Protein AF-A0A126PXJ7-F1 (afdb_monomer)

Structure (mmCIF, N/CA/C/O backbone):
data_AF-A0A126PXJ7-F1
#
_entry.id   AF-A0A126PXJ7-F1
#
loop_
_atom_site.group_PDB
_atom_site.id
_atom_site.type_symbol
_atom_site.label_atom_id
_atom_site.label_alt_id
_atom_site.label_comp_id
_atom_site.label_asym_id
_atom_site.label_entity_id
_atom_site.label_seq_id
_atom_site.pdbx_PDB_ins_code
_atom_site.Cartn_x
_atom_site.Cartn_y
_atom_site.Cartn_z
_atom_site.occupancy
_atom_site.B_iso_or_equiv
_atom_site.auth_seq_id
_atom_site.auth_comp_id
_atom_site.auth_asym_id
_atom_site.auth_atom_id
_atom_site.pdbx_PDB_model_num
ATOM 1 N N . MET A 1 1 ? -10.365 25.648 18.373 1.00 38.69 1 MET A N 1
ATOM 2 C CA . MET A 1 1 ? -9.979 24.228 18.535 1.00 38.69 1 MET A CA 1
ATOM 3 C C . MET A 1 1 ? -10.572 23.446 17.364 1.00 38.69 1 MET A C 1
ATOM 5 O O . MET A 1 1 ? -11.746 23.100 17.405 1.00 38.69 1 MET A O 1
ATOM 9 N N . LEU A 1 2 ? -9.823 23.312 16.262 1.00 40.66 2 LEU A N 1
ATOM 10 C CA . LEU A 1 2 ? -10.313 22.695 15.021 1.00 40.66 2 LEU A CA 1
ATOM 11 C C . LEU A 1 2 ? -10.586 21.199 15.241 1.00 40.66 2 LEU A C 1
ATOM 13 O O . LEU A 1 2 ? -9.664 20.420 15.461 1.00 40.66 2 LEU A O 1
ATOM 17 N N . ARG A 1 3 ? -11.855 20.796 15.155 1.00 45.75 3 ARG A N 1
ATOM 18 C CA . ARG A 1 3 ? -12.245 19.397 14.963 1.00 45.75 3 ARG A CA 1
ATOM 19 C C . ARG A 1 3 ? -11.949 19.044 13.501 1.00 45.75 3 ARG A C 1
ATOM 21 O O . ARG A 1 3 ? -12.628 19.543 12.611 1.00 45.75 3 ARG A O 1
ATOM 28 N N . LEU A 1 4 ? -10.939 18.218 13.232 1.00 53.47 4 LEU A N 1
ATOM 29 C CA . LEU A 1 4 ? -10.838 17.546 11.933 1.00 53.47 4 LEU A CA 1
ATOM 30 C C . LEU A 1 4 ? -11.898 16.429 11.929 1.00 53.47 4 LEU A C 1
ATOM 32 O O . LEU A 1 4 ? -11.752 15.417 12.607 1.00 53.47 4 LEU A O 1
ATOM 36 N N . PHE A 1 5 ? -13.013 16.666 11.242 1.00 58.66 5 PHE A N 1
ATOM 37 C CA . PHE A 1 5 ? -14.245 15.864 11.277 1.00 58.66 5 PHE A CA 1
ATOM 38 C C . PHE A 1 5 ? -14.261 14.667 10.306 1.00 58.66 5 PHE A C 1
ATOM 40 O O . PHE A 1 5 ? -15.321 14.331 9.785 1.00 58.66 5 PHE A O 1
ATOM 47 N N . LEU A 1 6 ? -13.131 14.016 10.024 1.00 59.75 6 LEU A N 1
ATOM 48 C CA . LEU A 1 6 ? -13.120 12.879 9.095 1.00 59.75 6 LEU A CA 1
ATOM 49 C C . LEU A 1 6 ? -12.956 11.567 9.857 1.00 59.75 6 LEU A C 1
ATOM 51 O O . LEU A 1 6 ? -11.920 11.315 10.475 1.00 59.75 6 LEU A O 1
ATOM 55 N N . LYS A 1 7 ? -13.993 10.724 9.833 1.00 79.75 7 LYS A N 1
ATOM 56 C CA . LYS A 1 7 ? -13.905 9.365 10.377 1.00 79.75 7 LYS A CA 1
ATOM 57 C C . LYS A 1 7 ? -13.007 8.536 9.456 1.00 79.75 7 LYS A C 1
ATOM 59 O O . LYS A 1 7 ? -12.925 8.802 8.260 1.00 79.75 7 LYS A O 1
ATOM 64 N N . ALA A 1 8 ? -12.389 7.472 9.973 1.00 80.44 8 ALA A N 1
ATOM 65 C CA . ALA A 1 8 ? -11.537 6.581 9.169 1.00 80.44 8 ALA A CA 1
ATOM 66 C C . ALA A 1 8 ? -12.242 6.064 7.896 1.00 80.44 8 ALA A C 1
ATOM 68 O O . ALA A 1 8 ? -11.629 5.943 6.841 1.00 80.44 8 ALA A O 1
ATOM 69 N N . LYS A 1 9 ? -13.561 5.844 7.974 1.00 85.38 9 LYS A N 1
ATOM 70 C CA . LYS A 1 9 ? -14.405 5.455 6.838 1.00 85.38 9 LYS A CA 1
ATOM 71 C C . LYS A 1 9 ? -14.493 6.527 5.742 1.00 85.38 9 LYS A C 1
ATOM 73 O O . LYS A 1 9 ? -14.576 6.169 4.571 1.00 85.38 9 LYS A O 1
ATOM 78 N N . ASP A 1 10 ? -14.456 7.804 6.117 1.00 88.44 10 ASP A N 1
ATOM 79 C CA . ASP A 1 10 ? -14.530 8.940 5.191 1.00 88.44 10 ASP A CA 1
ATOM 80 C C . ASP A 1 10 ? -13.184 9.154 4.485 1.00 88.44 10 ASP A C 1
ATOM 82 O O . ASP A 1 10 ? -13.148 9.506 3.311 1.00 88.44 10 ASP A O 1
ATOM 86 N N . ILE A 1 11 ? -12.073 8.880 5.183 1.00 91.06 11 ILE A N 1
ATOM 87 C CA . ILE A 1 11 ? -10.707 8.976 4.640 1.00 91.06 11 ILE A CA 1
ATOM 88 C C . ILE A 1 11 ? -10.364 7.764 3.761 1.00 91.06 11 ILE A C 1
ATOM 90 O O . ILE A 1 11 ? -9.572 7.879 2.832 1.00 91.06 11 ILE A O 1
ATOM 94 N N . TYR A 1 12 ? -10.983 6.608 4.004 1.00 91.31 12 TYR A N 1
ATOM 95 C CA . TYR A 1 12 ? -10.663 5.356 3.319 1.00 91.31 12 TYR A CA 1
ATOM 96 C C . TYR A 1 12 ? 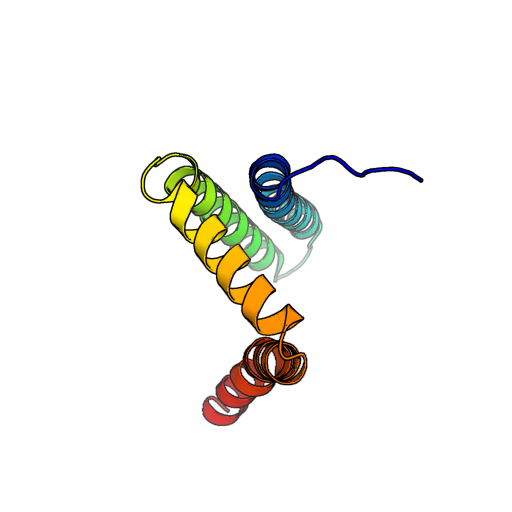-10.580 5.440 1.782 1.00 91.31 12 TYR A C 1
ATOM 98 O O . TYR A 1 12 ? -9.546 5.041 1.242 1.00 91.31 12 TYR A O 1
ATOM 106 N N . PRO A 1 13 ? -11.575 5.985 1.048 1.00 92.44 13 PRO A N 1
ATOM 107 C CA . PRO A 1 13 ? -11.455 6.134 -0.404 1.00 92.44 13 PRO A CA 1
ATOM 108 C C . PRO A 1 13 ? -10.294 7.050 -0.823 1.00 92.44 13 PRO A C 1
ATOM 110 O O . PRO A 1 13 ? -9.659 6.782 -1.841 1.00 92.44 13 PRO A O 1
ATOM 113 N N . PHE A 1 14 ? -9.958 8.077 -0.035 1.00 93.44 14 PHE A N 1
ATOM 114 C CA . PHE A 1 14 ? -8.797 8.932 -0.302 1.00 93.44 14 PHE A CA 1
ATOM 115 C C . PHE A 1 14 ? -7.483 8.168 -0.126 1.00 93.44 14 PHE A C 1
ATOM 117 O O . PHE A 1 14 ? -6.585 8.307 -0.951 1.00 93.44 14 PHE A O 1
ATOM 124 N N 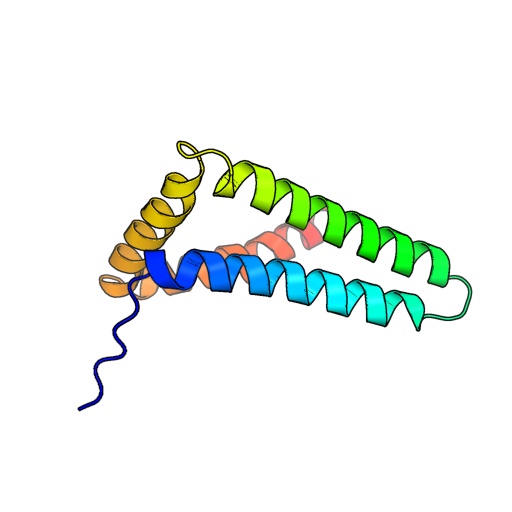. THR A 1 15 ? -7.375 7.319 0.900 1.00 92.94 15 THR A N 1
ATOM 125 C CA . THR A 1 15 ? -6.196 6.462 1.104 1.00 92.94 15 THR A CA 1
ATOM 126 C C . THR A 1 15 ? -6.015 5.464 -0.042 1.00 92.94 15 THR A C 1
ATOM 128 O O . THR A 1 15 ? -4.895 5.269 -0.511 1.00 92.94 15 THR A O 1
ATOM 131 N N . LEU A 1 16 ? -7.102 4.861 -0.533 1.00 94.75 16 LEU A N 1
ATOM 132 C CA . LEU A 1 16 ? -7.053 3.954 -1.686 1.00 94.75 16 LEU A CA 1
ATOM 133 C C . LEU A 1 16 ? -6.671 4.696 -2.975 1.00 94.75 16 LEU A C 1
ATOM 135 O O . LEU A 1 16 ? -5.836 4.214 -3.737 1.00 94.75 16 LEU A O 1
ATOM 139 N N . GLY A 1 17 ? -7.222 5.894 -3.188 1.00 94.56 17 GLY A N 1
ATOM 140 C CA . GLY A 1 17 ? -6.844 6.757 -4.306 1.00 94.56 17 GLY A CA 1
ATOM 141 C C . GLY A 1 17 ? -5.370 7.169 -4.260 1.00 94.56 17 GLY A C 1
ATOM 142 O O . GLY A 1 17 ? -4.692 7.126 -5.283 1.00 94.56 17 GLY A O 1
ATOM 143 N N . ALA A 1 18 ? -4.842 7.490 -3.076 1.00 95.44 18 ALA A N 1
ATOM 144 C CA . ALA A 1 18 ? -3.426 7.802 -2.892 1.00 95.44 18 ALA A CA 1
ATOM 145 C C . ALA A 1 18 ? -2.511 6.611 -3.234 1.00 95.44 18 ALA A C 1
ATOM 147 O O . ALA A 1 18 ? -1.470 6.813 -3.854 1.00 95.44 18 ALA A O 1
ATOM 148 N N . ASN A 1 19 ? -2.910 5.379 -2.896 1.00 94.19 19 ASN A N 1
ATOM 149 C CA . ASN A 1 19 ? -2.173 4.166 -3.272 1.00 94.19 19 ASN A CA 1
ATOM 150 C C . ASN A 1 19 ? -2.130 3.972 -4.805 1.00 94.19 19 ASN A C 1
ATOM 152 O O . ASN A 1 19 ? -1.071 3.718 -5.375 1.00 94.19 19 ASN A O 1
ATOM 156 N N . ILE A 1 20 ? -3.246 4.195 -5.507 1.00 97.12 20 ILE A N 1
ATOM 157 C CA . ILE A 1 20 ? -3.233 4.186 -6.981 1.00 97.12 20 ILE A CA 1
ATOM 158 C C . ILE A 1 20 ? -2.338 5.318 -7.515 1.00 97.12 20 ILE A C 1
ATOM 160 O O . ILE A 1 20 ? -1.568 5.111 -8.452 1.00 97.12 20 ILE A O 1
ATOM 164 N N . GLY A 1 21 ? -2.382 6.497 -6.892 1.00 97.00 21 GLY A N 1
ATOM 165 C CA . GLY A 1 21 ? -1.549 7.644 -7.253 1.00 97.00 21 GLY A CA 1
ATOM 166 C C . GLY A 1 21 ? -0.046 7.348 -7.215 1.00 97.00 21 GLY A C 1
ATOM 167 O O . GLY A 1 21 ? 0.664 7.721 -8.148 1.00 97.00 21 GLY A O 1
ATOM 168 N N . THR A 1 22 ? 0.455 6.626 -6.205 1.00 97.00 22 THR A N 1
ATOM 169 C CA . THR A 1 22 ? 1.881 6.245 -6.155 1.00 97.00 22 THR A CA 1
ATOM 170 C C . THR A 1 22 ? 2.263 5.288 -7.283 1.00 97.00 22 THR A C 1
ATOM 172 O O . THR A 1 22 ? 3.368 5.392 -7.818 1.00 97.00 22 THR A O 1
ATOM 175 N N . CYS A 1 23 ? 1.349 4.412 -7.706 1.00 97.56 23 CYS A N 1
ATOM 176 C CA . CYS A 1 23 ? 1.559 3.539 -8.860 1.00 97.56 23 CYS A CA 1
ATOM 177 C C . CYS A 1 23 ? 1.630 4.328 -10.174 1.00 97.56 23 CYS A C 1
ATOM 179 O O . CYS A 1 23 ? 2.473 4.036 -11.020 1.00 97.56 23 CYS A O 1
ATOM 181 N N . ILE A 1 24 ? 0.788 5.354 -10.336 1.00 97.88 24 ILE A N 1
ATOM 182 C CA . ILE 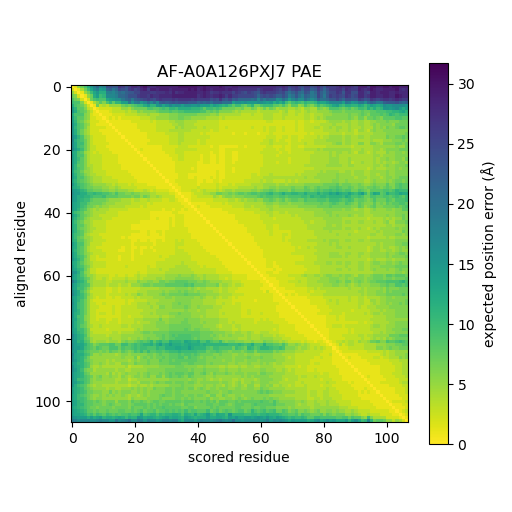A 1 24 ? 0.844 6.253 -11.498 1.00 97.88 24 ILE A CA 1
ATOM 183 C C . ILE A 1 24 ? 2.166 7.023 -11.522 1.00 97.88 24 ILE A C 1
ATOM 185 O O . ILE A 1 24 ? 2.814 7.090 -12.565 1.00 97.88 24 ILE A O 1
ATOM 189 N N . THR A 1 25 ? 2.621 7.541 -10.380 1.00 97.69 25 THR A N 1
ATOM 190 C CA . THR A 1 25 ? 3.938 8.187 -10.287 1.00 97.69 25 THR A CA 1
ATOM 191 C C . THR A 1 25 ? 5.066 7.216 -10.644 1.00 97.69 25 THR A C 1
ATOM 193 O O . THR A 1 25 ? 5.978 7.589 -11.378 1.00 97.69 25 THR A O 1
ATOM 196 N N . ALA A 1 26 ? 4.994 5.960 -10.190 1.00 97.12 26 ALA A N 1
ATOM 197 C CA . ALA A 1 26 ? 5.965 4.928 -10.552 1.00 97.12 26 ALA A CA 1
ATOM 198 C C . ALA A 1 26 ? 5.951 4.617 -12.059 1.00 97.12 26 ALA A C 1
ATOM 200 O O . ALA A 1 26 ? 7.012 4.437 -12.652 1.00 97.12 26 ALA A O 1
ATOM 201 N N . LEU A 1 27 ? 4.774 4.608 -12.692 1.00 98.19 27 LEU A N 1
ATOM 202 C CA . LEU A 1 27 ? 4.641 4.445 -14.140 1.00 98.19 27 LEU A CA 1
ATOM 203 C C . LEU A 1 27 ? 5.286 5.605 -14.903 1.00 98.19 27 LEU A C 1
ATOM 205 O O . LEU A 1 27 ? 6.060 5.366 -15.826 1.00 98.19 27 LEU A O 1
ATOM 209 N N . ILE A 1 28 ? 5.024 6.848 -14.493 1.00 98.06 28 ILE A N 1
ATOM 210 C CA . ILE A 1 28 ? 5.652 8.036 -15.091 1.00 98.06 28 ILE A CA 1
ATOM 211 C C . ILE A 1 28 ? 7.177 7.972 -14.932 1.00 98.06 28 ILE A C 1
ATOM 213 O O . ILE A 1 28 ? 7.903 8.217 -15.892 1.00 98.06 28 ILE A O 1
ATOM 217 N N . ALA A 1 29 ? 7.669 7.593 -13.749 1.00 97.56 29 ALA A N 1
ATOM 218 C CA . ALA A 1 29 ? 9.099 7.433 -13.503 1.00 97.56 29 ALA A CA 1
ATOM 219 C C . ALA A 1 29 ? 9.718 6.348 -14.399 1.00 97.56 29 ALA A C 1
ATOM 221 O O . ALA A 1 29 ? 10.781 6.565 -14.977 1.00 97.56 29 ALA A O 1
ATOM 222 N N . ALA A 1 30 ? 9.037 5.210 -14.565 1.00 97.69 30 ALA A N 1
ATOM 223 C CA . ALA A 1 30 ? 9.498 4.112 -15.408 1.00 97.69 30 ALA A CA 1
ATOM 224 C C . ALA A 1 30 ? 9.593 4.491 -16.894 1.00 97.69 30 ALA A C 1
ATOM 226 O O . ALA A 1 30 ? 10.528 4.062 -17.566 1.00 97.69 30 ALA A O 1
ATOM 227 N N . LEU A 1 31 ? 8.684 5.334 -17.396 1.00 97.19 31 LEU A N 1
ATOM 228 C CA . LEU A 1 31 ? 8.745 5.862 -18.766 1.00 97.19 31 LEU A CA 1
ATOM 229 C C . LEU A 1 31 ? 9.967 6.764 -19.007 1.00 97.19 31 LEU A C 1
ATOM 231 O O . LEU A 1 31 ? 10.400 6.911 -20.147 1.00 97.19 31 LEU A O 1
ATOM 235 N N . GLY A 1 32 ? 10.531 7.353 -17.949 1.00 96.81 32 GLY A N 1
ATOM 236 C CA . GLY A 1 32 ? 11.759 8.147 -18.013 1.00 96.81 32 GLY A CA 1
ATOM 237 C C . GLY A 1 32 ? 13.053 7.325 -17.955 1.00 96.81 32 GLY A C 1
ATOM 238 O O . GLY A 1 32 ? 14.134 7.895 -18.105 1.00 96.81 32 GLY A O 1
ATOM 239 N N . VAL A 1 33 ? 12.983 6.009 -17.725 1.00 96.69 33 VAL A N 1
ATOM 240 C CA . VAL A 1 33 ? 14.171 5.146 -17.630 1.00 96.69 33 VAL A CA 1
ATOM 241 C C . VAL A 1 33 ? 14.690 4.802 -19.027 1.00 96.69 33 VAL A C 1
ATOM 243 O O . VAL A 1 33 ? 13.969 4.258 -19.858 1.00 96.69 33 VAL A O 1
ATOM 246 N N . VAL A 1 34 ? 15.980 5.055 -19.265 1.00 95.00 34 VAL A N 1
ATOM 247 C CA . VAL A 1 34 ? 16.678 4.752 -20.525 1.00 95.00 34 VAL A CA 1
ATOM 248 C C . VAL A 1 34 ? 17.760 3.693 -20.287 1.00 95.00 34 VAL A C 1
ATOM 250 O O . VAL A 1 34 ? 18.321 3.594 -19.197 1.00 95.00 34 VAL A O 1
ATOM 253 N N . GLY A 1 35 ? 18.071 2.902 -21.315 1.00 94.31 35 GLY A N 1
ATOM 254 C CA . GLY A 1 35 ? 19.105 1.866 -21.279 1.00 94.31 35 GLY A CA 1
ATOM 255 C C . GLY A 1 35 ? 18.536 0.458 -21.118 1.00 94.31 35 GLY A C 1
ATOM 256 O O . GLY A 1 35 ? 17.342 0.232 -21.292 1.00 94.31 35 GLY A O 1
ATOM 257 N N . VAL A 1 36 ? 19.406 -0.499 -20.789 1.00 94.38 36 VAL A N 1
ATOM 258 C CA . VAL A 1 36 ? 19.099 -1.946 -20.793 1.00 94.38 36 VAL A CA 1
ATOM 259 C C . VAL A 1 36 ? 17.944 -2.321 -19.847 1.00 94.38 36 VAL A C 1
ATOM 261 O O . VAL A 1 36 ? 17.233 -3.290 -20.092 1.00 94.38 36 VAL A O 1
ATOM 264 N N . ASN A 1 37 ? 17.706 -1.525 -18.801 1.00 94.56 37 ASN A N 1
ATOM 265 C CA . ASN A 1 37 ? 16.697 -1.805 -17.777 1.00 94.56 37 ASN A CA 1
ATOM 266 C C . ASN A 1 37 ? 15.331 -1.137 -18.021 1.00 94.56 37 ASN A C 1
ATOM 268 O O . ASN A 1 37 ? 14.430 -1.308 -17.199 1.00 94.56 37 ASN A O 1
ATOM 272 N N . SER A 1 38 ? 15.145 -0.387 -19.113 1.00 95.38 38 SER A N 1
ATOM 273 C CA . SER A 1 38 ? 13.898 0.358 -19.371 1.00 95.38 38 SER A CA 1
ATOM 274 C C . SER A 1 38 ? 12.668 -0.554 -19.460 1.00 95.38 38 SER A C 1
ATOM 276 O O . SER A 1 38 ? 11.638 -0.272 -18.849 1.00 95.38 38 SER A O 1
ATOM 278 N N . GLY A 1 39 ? 12.797 -1.698 -20.140 1.00 96.19 39 GLY A N 1
ATOM 279 C CA . GLY A 1 39 ? 11.729 -2.695 -20.246 1.00 96.19 39 GLY A CA 1
ATOM 280 C C . GLY A 1 39 ? 11.318 -3.262 -18.885 1.00 96.19 39 GLY A C 1
ATOM 281 O O . GLY A 1 39 ? 10.129 -3.323 -18.578 1.00 96.19 39 GLY A O 1
ATOM 282 N N . PHE A 1 40 ? 12.293 -3.596 -18.034 1.00 97.12 40 PHE A N 1
ATOM 283 C CA . PHE A 1 40 ? 12.033 -4.092 -16.680 1.00 97.12 40 PHE A CA 1
ATOM 284 C C . PHE A 1 40 ? 11.379 -3.033 -15.792 1.00 97.12 40 PHE A C 1
ATOM 286 O O . PHE A 1 40 ? 10.432 -3.345 -15.071 1.00 97.12 40 PHE A O 1
ATOM 293 N N . ALA A 1 41 ? 11.835 -1.780 -15.866 1.00 97.06 41 ALA A N 1
ATOM 294 C CA . ALA A 1 41 ? 11.240 -0.682 -15.109 1.00 97.06 41 ALA A CA 1
ATOM 295 C C . ALA A 1 41 ? 9.755 -0.500 -15.463 1.00 97.06 41 ALA A C 1
ATOM 297 O O . ALA A 1 41 ? 8.907 -0.437 -14.569 1.00 97.06 41 ALA A O 1
ATOM 298 N N . LEU A 1 42 ? 9.429 -0.484 -16.761 1.00 97.88 42 LEU A N 1
ATOM 299 C CA . LEU A 1 42 ? 8.050 -0.356 -17.231 1.00 97.88 42 LEU A CA 1
ATOM 300 C C . LEU A 1 42 ? 7.200 -1.567 -16.831 1.00 97.88 42 LEU A C 1
ATOM 302 O O . LEU A 1 42 ? 6.076 -1.399 -16.360 1.00 97.88 42 LEU A O 1
ATOM 306 N N . GLN A 1 43 ? 7.741 -2.780 -16.960 1.00 98.12 43 GLN A N 1
ATOM 307 C CA . GLN A 1 43 ? 7.051 -4.003 -16.558 1.00 98.12 43 GLN A CA 1
ATOM 308 C C . GLN A 1 43 ? 6.704 -3.991 -15.064 1.00 98.12 43 GLN A C 1
ATOM 310 O O . GLN A 1 43 ? 5.558 -4.264 -14.705 1.00 98.12 43 GLN A O 1
ATOM 315 N N . ILE A 1 44 ? 7.657 -3.638 -14.196 1.00 97.50 44 ILE A N 1
ATOM 316 C CA . ILE A 1 44 ? 7.428 -3.557 -12.747 1.00 97.50 44 ILE A CA 1
ATOM 317 C C . ILE A 1 44 ? 6.361 -2.504 -12.437 1.00 97.50 44 ILE A C 1
ATOM 319 O O . ILE A 1 44 ? 5.444 -2.777 -11.663 1.00 97.50 44 ILE A O 1
ATOM 323 N N . ALA A 1 45 ? 6.431 -1.328 -13.065 1.00 98.06 45 ALA A N 1
ATOM 324 C CA . ALA A 1 45 ? 5.450 -0.272 -12.841 1.00 98.06 45 ALA A CA 1
ATOM 325 C C . ALA A 1 45 ? 4.035 -0.661 -13.306 1.00 98.06 45 ALA A C 1
ATOM 327 O O . ALA A 1 45 ? 3.060 -0.368 -12.614 1.00 98.06 45 ALA A O 1
ATOM 328 N N . LEU A 1 46 ? 3.912 -1.368 -14.434 1.00 98.25 46 LEU A N 1
ATOM 329 C CA . LEU A 1 46 ? 2.628 -1.869 -14.930 1.00 98.25 46 LEU A CA 1
ATOM 330 C C . LEU A 1 46 ? 2.044 -2.951 -14.022 1.00 98.25 46 LEU A C 1
ATOM 332 O O . LEU A 1 46 ? 0.868 -2.870 -13.670 1.00 98.25 46 LEU A O 1
ATOM 336 N N . VAL A 1 47 ? 2.852 -3.929 -13.599 1.00 98.19 47 VAL A N 1
ATOM 337 C CA . VAL A 1 47 ? 2.413 -4.953 -12.636 1.00 98.19 47 VAL A CA 1
ATOM 338 C C . VAL A 1 47 ? 1.960 -4.289 -11.336 1.00 98.19 47 VAL A C 1
ATOM 340 O O . VAL A 1 47 ? 0.898 -4.626 -10.817 1.00 98.19 47 VAL A O 1
ATOM 343 N N . HIS A 1 48 ? 2.712 -3.299 -10.851 1.00 97.81 48 HIS A N 1
ATOM 344 C CA . HIS A 1 48 ? 2.382 -2.560 -9.638 1.00 97.81 48 HIS A CA 1
ATOM 345 C C . HIS A 1 48 ? 1.049 -1.803 -9.762 1.00 97.81 48 HIS A C 1
ATOM 347 O O . HIS A 1 48 ? 0.201 -1.895 -8.869 1.00 97.81 48 HIS A O 1
ATOM 353 N N . LEU A 1 49 ? 0.828 -1.111 -10.883 1.00 98.12 49 LEU A N 1
ATOM 354 C CA . LEU A 1 49 ? -0.415 -0.390 -11.146 1.00 98.12 49 LEU A CA 1
ATOM 355 C C . LEU A 1 49 ? -1.612 -1.334 -11.270 1.00 98.12 49 LEU A C 1
ATOM 357 O O . LEU A 1 49 ? -2.626 -1.125 -10.607 1.00 98.12 49 LEU A O 1
ATOM 361 N N . ILE A 1 50 ? -1.495 -2.377 -12.093 1.00 98.06 50 ILE A N 1
ATOM 362 C CA . ILE A 1 50 ? -2.585 -3.327 -12.336 1.00 98.06 50 ILE A CA 1
ATOM 363 C C . ILE A 1 50 ? -2.953 -4.044 -11.038 1.00 98.06 50 ILE A C 1
ATOM 365 O O . ILE A 1 50 ? -4.134 -4.131 -10.709 1.00 98.06 50 ILE A O 1
ATOM 369 N N . TYR A 1 51 ? -1.963 -4.499 -10.266 1.00 97.12 51 TYR A N 1
ATOM 370 C CA . TYR A 1 51 ? -2.207 -5.167 -8.992 1.00 97.12 51 TYR A CA 1
ATOM 371 C C . TYR A 1 51 ? -2.956 -4.266 -8.002 1.00 97.12 51 TYR A C 1
ATOM 373 O O . TYR A 1 51 ? -3.957 -4.696 -7.428 1.00 97.12 51 TYR A O 1
ATOM 381 N N . ASN A 1 52 ? -2.534 -3.007 -7.828 1.00 96.50 52 ASN A N 1
ATOM 382 C CA . ASN A 1 52 ? -3.208 -2.104 -6.891 1.00 96.50 52 ASN A CA 1
ATOM 383 C C . ASN A 1 52 ? -4.595 -1.680 -7.376 1.00 96.50 52 ASN A C 1
ATOM 385 O O . ASN A 1 52 ? -5.522 -1.647 -6.571 1.00 96.50 52 ASN A O 1
ATOM 389 N N . VAL A 1 53 ? -4.781 -1.417 -8.673 1.00 97.56 53 VAL A N 1
ATOM 390 C CA . VAL A 1 53 ? -6.110 -1.106 -9.221 1.00 97.56 53 VAL A CA 1
ATOM 391 C C . VAL A 1 53 ? -7.053 -2.292 -9.030 1.00 97.56 53 VAL A C 1
ATOM 393 O O . VAL A 1 53 ? -8.136 -2.112 -8.479 1.00 97.56 53 VAL A O 1
ATOM 396 N N . LEU A 1 54 ? -6.636 -3.508 -9.396 1.00 97.38 54 LEU A N 1
ATOM 397 C CA . LEU A 1 54 ? -7.449 -4.711 -9.202 1.00 97.38 54 LEU A CA 1
ATOM 398 C C . LEU A 1 54 ? -7.749 -4.965 -7.722 1.00 97.38 54 LEU A C 1
ATOM 4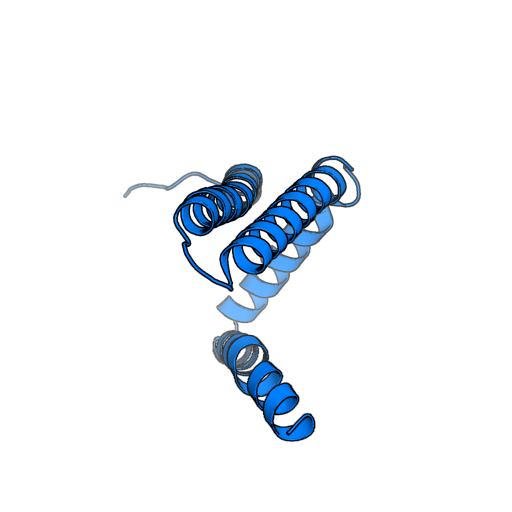00 O O . LEU A 1 54 ? -8.893 -5.252 -7.374 1.00 97.38 54 LEU A O 1
ATOM 404 N N . GLY A 1 55 ? -6.753 -4.820 -6.847 1.00 95.75 55 GLY A N 1
ATOM 405 C CA . GLY A 1 55 ? -6.918 -4.979 -5.404 1.00 95.75 55 GLY A CA 1
ATOM 406 C C . GLY A 1 55 ? -7.921 -3.983 -4.823 1.00 95.75 55 GLY A C 1
ATOM 407 O O . GLY A 1 55 ? -8.826 -4.379 -4.088 1.00 95.75 55 GLY A O 1
ATOM 408 N N . VAL A 1 56 ? -7.821 -2.704 -5.198 1.00 96.06 56 VAL A N 1
ATOM 409 C CA . VAL A 1 56 ? -8.781 -1.668 -4.793 1.00 96.06 56 VAL A CA 1
ATOM 410 C C . VAL A 1 56 ? -10.168 -1.980 -5.348 1.00 96.06 56 VAL A C 1
ATOM 412 O O . VAL A 1 56 ? -11.130 -1.984 -4.584 1.00 96.06 56 VAL A O 1
ATOM 415 N N . THR A 1 57 ? -10.295 -2.287 -6.638 1.00 95.69 57 THR A N 1
ATOM 416 C CA . THR A 1 57 ? -11.587 -2.608 -7.259 1.00 95.69 57 THR A CA 1
ATOM 417 C C . THR A 1 57 ? -12.243 -3.817 -6.598 1.00 95.69 57 THR A C 1
ATOM 419 O O . THR A 1 57 ? -13.438 -3.773 -6.317 1.00 95.69 57 THR A O 1
ATOM 422 N N . LEU A 1 58 ? -11.483 -4.866 -6.283 1.00 96.12 58 LEU A N 1
ATOM 423 C CA . LEU A 1 58 ? -12.001 -6.061 -5.624 1.00 96.12 58 LEU A CA 1
ATOM 424 C C . LEU A 1 58 ? -12.394 -5.780 -4.167 1.00 96.12 58 LEU A C 1
ATOM 426 O O . LEU A 1 58 ? -13.535 -6.016 -3.775 1.00 96.12 58 LEU A O 1
ATOM 430 N N . ILE A 1 59 ? -11.472 -5.252 -3.359 1.00 94.94 59 ILE A N 1
ATOM 431 C CA . ILE A 1 59 ? -11.681 -5.075 -1.915 1.00 94.94 59 ILE A CA 1
ATOM 432 C C . ILE A 1 59 ? -12.684 -3.957 -1.641 1.00 94.94 59 ILE A C 1
ATOM 434 O O . ILE A 1 59 ? -13.592 -4.120 -0.828 1.00 94.94 59 ILE A O 1
ATOM 438 N N . TYR A 1 60 ? -12.539 -2.812 -2.306 1.00 94.06 60 TYR A N 1
ATOM 439 C CA . TYR A 1 60 ? -13.438 -1.682 -2.109 1.00 94.06 60 TYR A CA 1
ATOM 440 C C . TYR A 1 60 ? -14.751 -1.863 -2.869 1.00 94.06 60 TYR A C 1
ATOM 442 O O . TYR A 1 60 ? -15.792 -1.438 -2.370 1.00 94.06 60 TYR A O 1
ATOM 450 N N . GLY A 1 61 ? -14.745 -2.485 -4.050 1.00 92.81 61 GLY A N 1
ATOM 451 C CA . GLY A 1 61 ? -15.960 -2.709 -4.836 1.00 92.81 61 GLY A CA 1
ATOM 452 C C . GLY A 1 61 ? -16.911 -3.716 -4.193 1.00 92.81 61 GLY A C 1
ATOM 453 O O . GLY A 1 61 ? -18.119 -3.486 -4.197 1.00 92.81 61 GLY A O 1
ATOM 454 N N . VAL A 1 62 ? -16.389 -4.782 -3.577 1.00 95.69 62 VAL A N 1
ATOM 455 C CA . VAL A 1 62 ? -17.208 -5.804 -2.911 1.00 95.69 62 VAL A CA 1
ATOM 456 C C . VAL A 1 62 ? -17.588 -5.344 -1.492 1.00 95.69 62 VAL A C 1
ATOM 458 O O . VAL A 1 62 ? -16.709 -5.226 -0.633 1.00 95.69 62 VAL A O 1
ATOM 461 N N . PRO A 1 63 ? -18.885 -5.135 -1.174 1.00 89.31 63 PRO A N 1
ATOM 462 C CA . PRO A 1 63 ? -19.308 -4.591 0.123 1.00 89.31 63 PRO A CA 1
ATOM 463 C C . PRO A 1 63 ? -18.861 -5.416 1.337 1.00 89.31 63 PRO A C 1
ATOM 465 O O . PRO A 1 63 ? -18.577 -4.851 2.394 1.00 89.31 63 PRO A O 1
ATOM 468 N N . LEU A 1 64 ? -18.775 -6.742 1.180 1.00 91.75 64 LEU A N 1
ATOM 469 C CA . LEU A 1 64 ? -18.304 -7.649 2.226 1.00 91.75 64 LEU A CA 1
ATOM 470 C C . LEU A 1 64 ? -16.820 -7.421 2.550 1.00 91.75 64 LEU A C 1
ATOM 472 O O . LEU A 1 64 ? -16.450 -7.356 3.719 1.00 91.75 64 LEU A O 1
ATOM 476 N N . LEU A 1 65 ? -15.983 -7.254 1.522 1.00 94.06 65 LEU A N 1
ATOM 477 C CA . LEU A 1 65 ? -14.539 -7.072 1.684 1.00 94.06 65 LEU A CA 1
ATOM 478 C C . LEU A 1 65 ? -14.192 -5.664 2.173 1.00 94.06 65 LEU A C 1
ATOM 480 O O . LEU A 1 65 ? -13.265 -5.508 2.964 1.00 94.06 65 LEU A O 1
ATOM 484 N N . ARG A 1 66 ? -14.976 -4.650 1.789 1.00 93.62 66 ARG A N 1
ATOM 485 C CA . ARG A 1 66 ? -14.726 -3.238 2.122 1.00 93.62 66 ARG A CA 1
ATOM 486 C C . ARG A 1 66 ? -14.587 -2.974 3.624 1.00 93.62 66 ARG A C 1
ATOM 488 O O . ARG A 1 66 ? -13.810 -2.112 4.028 1.00 93.62 66 ARG A O 1
ATOM 495 N N . ASN A 1 67 ? -15.354 -3.674 4.459 1.00 91.50 67 ASN A N 1
ATOM 496 C CA . ASN A 1 67 ? -15.353 -3.437 5.906 1.00 91.50 67 ASN A CA 1
ATOM 497 C C . ASN A 1 67 ? -14.192 -4.132 6.630 1.00 91.50 67 ASN A C 1
ATOM 499 O O . ASN A 1 67 ? -13.853 -3.725 7.742 1.00 91.50 67 ASN A O 1
ATOM 503 N N . ILE A 1 68 ? -13.569 -5.143 6.014 1.00 94.38 68 ILE A N 1
ATOM 504 C CA . ILE A 1 68 ? -12.509 -5.936 6.648 1.00 94.38 68 ILE A CA 1
ATOM 505 C C . ILE A 1 68 ? -11.289 -5.053 6.981 1.00 94.38 68 ILE A C 1
ATOM 507 O O . ILE A 1 68 ? -10.928 -4.993 8.159 1.00 94.38 68 ILE A O 1
ATOM 511 N N . PRO A 1 69 ? -10.692 -4.290 6.037 1.00 92.81 69 PRO A N 1
ATOM 512 C CA . PRO A 1 69 ? -9.533 -3.449 6.342 1.00 92.81 69 PRO A CA 1
ATOM 513 C C . PRO A 1 69 ? -9.835 -2.360 7.373 1.00 92.81 69 PRO A C 1
ATOM 515 O O . PRO A 1 69 ? -9.010 -2.083 8.239 1.00 92.81 69 PRO A O 1
ATOM 518 N N . LEU A 1 70 ? -11.033 -1.769 7.313 1.00 91.44 70 LEU A N 1
ATOM 519 C CA . LEU A 1 70 ? -11.461 -0.740 8.259 1.00 91.44 70 LEU A CA 1
ATOM 520 C C . LEU A 1 70 ? -11.523 -1.283 9.688 1.00 91.44 70 LEU A C 1
ATOM 522 O O . LEU A 1 70 ? -10.928 -0.689 10.586 1.00 91.44 70 LEU A O 1
ATOM 526 N N . ASN A 1 71 ? -12.179 -2.427 9.899 1.00 92.38 71 ASN A N 1
ATOM 527 C CA . ASN A 1 71 ? -12.276 -3.028 11.229 1.00 92.38 71 ASN A CA 1
ATOM 528 C C . ASN A 1 71 ? -10.909 -3.451 11.769 1.00 92.38 71 ASN A C 1
ATOM 530 O O . ASN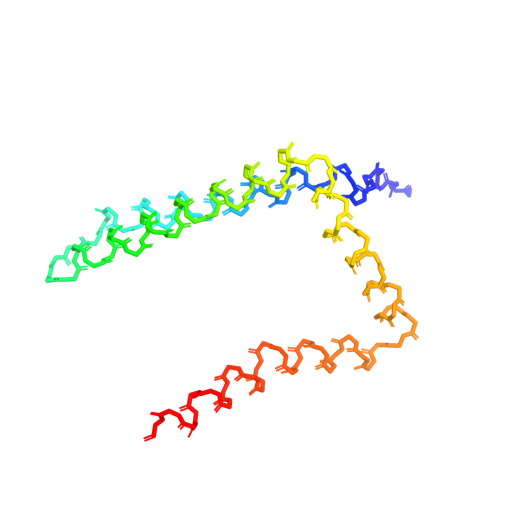 A 1 71 ? -10.602 -3.161 12.925 1.00 92.38 71 ASN A O 1
ATOM 534 N N . LEU A 1 72 ? -10.074 -4.078 10.935 1.00 93.50 72 LEU A N 1
ATOM 535 C CA . LEU A 1 72 ? -8.723 -4.477 11.334 1.00 93.50 72 LEU A CA 1
ATOM 536 C C . LEU A 1 72 ? -7.863 -3.261 11.699 1.00 93.50 72 LEU A C 1
ATOM 538 O O . LEU A 1 72 ? -7.199 -3.270 12.733 1.00 93.50 72 LEU A O 1
ATOM 542 N N . SER A 1 73 ? -7.923 -2.184 10.905 1.00 91.94 73 SER A N 1
ATOM 543 C CA . SER A 1 73 ? -7.200 -0.943 11.210 1.00 91.94 73 SER A CA 1
ATOM 544 C C . SER A 1 73 ? -7.662 -0.308 12.522 1.00 91.94 73 SER A C 1
ATOM 546 O O . SER A 1 73 ? -6.835 0.168 13.298 1.00 91.94 73 SER A O 1
ATOM 548 N N . TYR A 1 74 ? -8.967 -0.352 12.809 1.00 91.75 74 TYR A N 1
ATOM 549 C CA . TYR A 1 74 ? -9.522 0.179 14.047 1.00 91.75 74 TYR A CA 1
ATOM 550 C C . TYR A 1 74 ? -9.050 -0.639 15.252 1.00 91.75 74 TYR A C 1
ATOM 552 O O . TYR A 1 74 ? -8.496 -0.067 16.190 1.00 91.75 74 TYR A O 1
ATOM 560 N N . GLN A 1 75 ? -9.178 -1.967 15.198 1.00 92.00 75 GLN A N 1
ATOM 561 C CA . GLN A 1 75 ? -8.714 -2.863 16.263 1.00 92.00 75 GLN A CA 1
ATOM 562 C C . GLN A 1 75 ? -7.218 -2.688 16.539 1.00 92.00 75 GLN A C 1
ATOM 564 O O . GLN A 1 75 ? -6.818 -2.527 17.693 1.00 92.00 75 GLN A O 1
ATOM 569 N N . LEU A 1 76 ? -6.398 -2.636 15.485 1.00 90.69 76 LEU A N 1
ATOM 570 C CA . LEU A 1 76 ? -4.963 -2.403 15.618 1.00 90.69 76 LEU A CA 1
ATOM 571 C C . LEU A 1 76 ? -4.670 -1.034 16.250 1.00 90.69 76 LEU A C 1
ATOM 573 O O . LEU A 1 76 ? -3.807 -0.938 17.120 1.00 90.69 76 LEU A O 1
ATOM 577 N N . SER A 1 77 ? -5.405 0.012 15.855 1.00 90.81 77 SER A N 1
ATOM 578 C CA . SER A 1 77 ? -5.229 1.359 16.410 1.00 90.81 77 SER A CA 1
ATOM 579 C C . SER A 1 77 ? -5.572 1.438 17.898 1.00 90.81 77 SER A C 1
ATOM 581 O O . SER A 1 77 ? -4.857 2.107 18.640 1.00 90.81 77 SER A O 1
ATOM 583 N N . VAL A 1 78 ? -6.604 0.717 18.352 1.00 92.12 78 VAL A N 1
ATOM 584 C CA . VAL A 1 78 ? -6.987 0.649 19.770 1.00 92.12 78 VAL A CA 1
ATOM 585 C C . VAL A 1 78 ? -5.882 -0.031 20.577 1.00 92.12 78 VAL A C 1
ATOM 587 O O . VAL A 1 78 ? -5.392 0.544 21.547 1.00 92.12 78 VAL A O 1
ATOM 590 N N . ILE A 1 79 ? -5.407 -1.197 20.125 1.00 92.12 79 ILE A N 1
ATOM 591 C CA . ILE A 1 79 ? -4.325 -1.935 20.799 1.00 92.12 79 ILE A CA 1
ATOM 592 C C . ILE A 1 79 ? -3.045 -1.089 20.859 1.00 92.12 79 ILE A C 1
ATOM 594 O O . ILE A 1 79 ? -2.391 -1.008 21.902 1.00 92.12 79 ILE A O 1
ATOM 598 N N . ALA A 1 80 ? -2.689 -0.430 19.754 1.00 91.88 80 ALA A N 1
ATOM 599 C CA . ALA A 1 80 ? -1.506 0.421 19.685 1.00 91.88 80 ALA A CA 1
ATOM 600 C C . ALA A 1 80 ? -1.626 1.677 20.570 1.00 91.88 80 ALA A C 1
ATOM 602 O O . ALA A 1 80 ? -0.621 2.117 21.136 1.00 91.88 80 ALA A O 1
ATOM 603 N N . ALA A 1 81 ? -2.833 2.238 20.710 1.00 91.25 81 ALA A N 1
ATOM 604 C CA . ALA A 1 81 ? -3.102 3.393 21.565 1.00 91.25 81 ALA A CA 1
ATOM 605 C C . ALA A 1 81 ? -3.033 3.040 23.057 1.00 91.25 81 ALA A C 1
ATOM 607 O O . ALA A 1 81 ? -2.456 3.801 23.836 1.00 91.25 81 ALA A O 1
ATOM 608 N N . GLU A 1 82 ? -3.567 1.883 23.453 1.00 92.00 82 GLU A N 1
ATOM 609 C CA . GLU A 1 82 ? -3.514 1.410 24.841 1.00 92.00 82 GLU A CA 1
ATOM 610 C C . GLU A 1 82 ? -2.105 0.978 25.247 1.00 92.00 82 GLU A C 1
ATOM 612 O O . GLU A 1 82 ? -1.655 1.247 26.364 1.00 92.00 82 GLU A O 1
ATOM 617 N N . ARG A 1 83 ? -1.380 0.309 24.342 1.00 93.00 83 ARG A N 1
ATOM 618 C CA . ARG A 1 83 ? -0.050 -0.230 24.627 1.00 93.00 83 ARG A CA 1
ATOM 619 C C . ARG A 1 83 ? 0.932 0.080 23.503 1.00 93.00 83 ARG A C 1
ATOM 621 O O . ARG A 1 83 ? 1.165 -0.731 22.606 1.00 93.00 83 ARG A O 1
ATOM 628 N N . LYS A 1 84 ? 1.616 1.220 23.640 1.00 90.62 84 LYS A N 1
ATOM 629 C CA . LYS A 1 84 ? 2.626 1.718 22.683 1.00 90.62 84 LYS A CA 1
ATOM 630 C C . LYS A 1 84 ? 3.672 0.672 22.282 1.00 90.62 84 LYS A C 1
ATOM 632 O O . LYS A 1 84 ? 4.099 0.652 21.132 1.00 90.62 84 LYS A O 1
ATOM 637 N N . MET A 1 85 ? 4.056 -0.215 23.207 1.00 93.31 85 MET A N 1
ATOM 638 C CA . MET A 1 85 ? 5.021 -1.286 22.938 1.00 93.31 85 MET A CA 1
ATOM 639 C C . MET A 1 85 ? 4.545 -2.251 21.844 1.00 93.31 85 MET A C 1
ATOM 641 O O . MET A 1 85 ? 5.351 -2.653 21.017 1.00 93.31 85 MET A O 1
ATOM 645 N N . TYR A 1 86 ? 3.252 -2.591 21.782 1.00 91.62 86 TYR A N 1
ATOM 646 C CA . TYR A 1 86 ? 2.738 -3.475 20.729 1.00 91.62 86 TYR A CA 1
ATOM 647 C C . TYR A 1 86 ? 2.757 -2.791 19.364 1.00 91.62 86 TYR A C 1
ATOM 649 O O . TYR A 1 86 ? 3.116 -3.423 18.377 1.00 91.62 86 TYR A O 1
ATOM 657 N N . GLY A 1 87 ? 2.447 -1.491 19.307 1.00 91.44 87 GLY A N 1
ATOM 658 C CA . GLY A 1 87 ? 2.601 -0.705 18.081 1.00 91.44 87 GLY A CA 1
ATOM 659 C C . GLY A 1 87 ? 4.059 -0.655 17.612 1.00 91.44 87 GLY A C 1
ATOM 660 O O . GLY A 1 87 ? 4.341 -0.902 16.441 1.00 91.44 87 GLY A O 1
ATOM 661 N N . ALA A 1 88 ? 4.997 -0.410 18.534 1.00 93.25 88 ALA A N 1
ATOM 662 C CA . ALA A 1 88 ? 6.428 -0.396 18.234 1.00 93.25 88 ALA A CA 1
ATOM 663 C C . ALA A 1 88 ? 6.941 -1.773 17.784 1.00 93.25 88 ALA A C 1
ATOM 665 O O . ALA A 1 88 ? 7.653 -1.862 16.787 1.00 93.25 88 ALA A O 1
ATOM 666 N N . ALA A 1 89 ? 6.539 -2.846 18.468 1.00 94.00 89 ALA A N 1
ATOM 667 C CA . ALA A 1 89 ? 6.891 -4.215 18.106 1.00 94.00 89 ALA A CA 1
ATOM 668 C C . ALA A 1 89 ? 6.301 -4.618 16.748 1.00 94.00 89 ALA A C 1
ATOM 670 O O . ALA A 1 89 ? 6.984 -5.268 15.965 1.00 94.00 89 ALA A O 1
ATOM 671 N N . TYR A 1 90 ? 5.071 -4.197 16.435 1.00 92.94 90 TYR A N 1
ATOM 672 C CA . TYR A 1 90 ? 4.454 -4.446 15.133 1.00 92.94 90 TYR A CA 1
ATOM 673 C C . TYR A 1 90 ? 5.227 -3.757 14.004 1.00 92.94 90 TYR A C 1
ATOM 675 O O . TYR A 1 90 ? 5.575 -4.403 13.020 1.00 92.94 90 TYR A O 1
ATOM 683 N N . ILE A 1 91 ? 5.557 -2.470 14.161 1.00 93.75 91 ILE A N 1
ATOM 684 C CA . ILE A 1 91 ? 6.334 -1.724 13.160 1.00 93.75 91 ILE A CA 1
ATOM 685 C C . ILE A 1 91 ? 7.746 -2.310 13.031 1.00 93.75 91 ILE A C 1
ATOM 687 O O . ILE A 1 91 ? 8.170 -2.640 11.927 1.00 93.75 91 ILE A O 1
ATOM 691 N N . GLY A 1 92 ? 8.457 -2.484 14.149 1.00 96.25 92 GLY A N 1
ATOM 692 C CA . GLY A 1 92 ? 9.808 -3.050 14.174 1.00 96.25 92 GLY A CA 1
ATOM 693 C C . GLY A 1 92 ? 9.862 -4.455 13.570 1.00 96.25 92 GLY A C 1
ATOM 694 O O . GLY A 1 92 ? 10.709 -4.750 12.730 1.00 96.25 92 GLY A O 1
ATOM 695 N N . GLY A 1 93 ? 8.906 -5.301 13.945 1.00 95.81 93 GLY A N 1
ATOM 696 C CA . GLY A 1 93 ? 8.761 -6.662 13.447 1.00 95.81 93 GLY A CA 1
ATOM 697 C C . GLY A 1 93 ? 8.481 -6.717 11.949 1.00 95.81 93 GLY A C 1
ATOM 698 O O . GLY A 1 93 ? 9.213 -7.367 11.209 1.00 95.81 93 GLY A O 1
ATOM 699 N N . LEU A 1 94 ? 7.435 -6.025 11.495 1.00 94.88 94 LEU A N 1
ATOM 700 C CA . LEU A 1 94 ? 6.927 -6.151 10.129 1.00 94.88 94 LEU A CA 1
ATOM 701 C C . LEU A 1 94 ? 7.778 -5.396 9.096 1.00 94.88 94 LEU A C 1
ATOM 703 O O . LEU A 1 94 ? 7.955 -5.892 7.989 1.00 94.88 94 LEU A O 1
ATOM 707 N N . PHE A 1 95 ? 8.299 -4.210 9.431 1.00 93.44 95 PHE A N 1
ATOM 708 C CA . PHE A 1 95 ? 9.036 -3.371 8.474 1.00 93.44 95 PHE A CA 1
ATOM 709 C C . PHE A 1 95 ? 10.547 -3.603 8.482 1.00 93.44 95 PHE A C 1
ATOM 711 O O . PHE A 1 95 ? 11.202 -3.277 7.496 1.00 93.44 95 PHE A O 1
ATOM 718 N N . PHE A 1 96 ? 11.108 -4.155 9.562 1.00 94.88 96 PHE A N 1
ATOM 719 C CA . PHE A 1 96 ? 12.555 -4.347 9.681 1.00 94.88 96 PHE A CA 1
ATOM 720 C C . PHE A 1 96 ? 12.914 -5.814 9.882 1.00 94.88 96 PHE A C 1
ATOM 722 O O . PHE A 1 96 ? 13.573 -6.394 9.024 1.00 94.88 96 PHE A O 1
ATOM 729 N N . ILE A 1 97 ? 12.459 -6.437 10.974 1.00 96.69 97 ILE A N 1
ATOM 730 C CA . ILE A 1 97 ? 12.892 -7.797 11.339 1.00 96.69 97 ILE A CA 1
ATOM 731 C C . ILE A 1 97 ? 12.475 -8.817 10.276 1.00 96.69 97 ILE A C 1
ATOM 733 O O . ILE A 1 97 ? 13.299 -9.627 9.863 1.00 96.69 97 ILE A O 1
ATOM 737 N N . MET A 1 98 ? 11.227 -8.775 9.807 1.00 95.81 98 MET A N 1
ATOM 738 C CA . MET A 1 98 ? 10.721 -9.719 8.809 1.00 95.81 98 MET A CA 1
ATOM 739 C C . MET A 1 98 ? 11.431 -9.565 7.449 1.00 95.81 98 MET A C 1
ATOM 741 O O . MET A 1 98 ? 11.964 -10.568 6.974 1.00 95.81 98 MET A O 1
ATOM 745 N N . PRO A 1 99 ? 11.526 -8.367 6.831 1.00 94.44 99 PRO A N 1
ATOM 746 C CA . PRO A 1 99 ? 12.263 -8.200 5.579 1.00 94.44 99 PRO A CA 1
ATOM 747 C C . PRO A 1 99 ? 13.738 -8.587 5.697 1.00 94.44 99 PRO A C 1
ATOM 749 O O . PRO A 1 99 ? 14.245 -9.315 4.847 1.00 94.44 99 PRO A O 1
ATOM 752 N N . LEU A 1 100 ? 14.416 -8.161 6.769 1.00 95.50 100 LEU A N 1
ATOM 753 C CA . LEU A 1 100 ? 15.817 -8.518 7.000 1.00 95.50 100 LEU A CA 1
ATOM 754 C C . LEU A 1 100 ? 15.982 -10.027 7.187 1.00 95.50 100 LEU A C 1
ATOM 756 O O . LEU A 1 100 ? 16.882 -10.614 6.597 1.00 95.50 100 LEU A O 1
ATOM 760 N N . GLY A 1 101 ? 15.095 -10.669 7.947 1.00 95.38 101 GLY A N 1
ATOM 761 C CA . GLY A 1 101 ? 15.113 -12.117 8.142 1.00 95.38 101 GLY A CA 1
ATOM 762 C C . GLY A 1 101 ? 14.965 -12.890 6.830 1.00 95.38 101 GLY A C 1
ATOM 763 O O . GLY A 1 101 ? 15.707 -13.843 6.597 1.00 95.38 101 GLY A O 1
ATOM 764 N N . ILE A 1 102 ? 14.070 -12.455 5.937 1.00 95.62 102 ILE A N 1
ATOM 765 C CA . ILE A 1 102 ? 13.910 -13.069 4.607 1.00 95.62 102 ILE A CA 1
ATOM 766 C C . ILE A 1 102 ? 15.191 -12.904 3.781 1.00 95.62 102 ILE A C 1
ATOM 768 O O . ILE A 1 102 ? 15.652 -13.862 3.165 1.00 95.62 102 ILE A O 1
ATOM 772 N N . ILE A 1 103 ? 15.801 -11.717 3.801 1.00 95.06 103 ILE A N 1
ATOM 773 C CA . ILE A 1 103 ? 17.054 -11.461 3.080 1.00 95.06 103 ILE A CA 1
ATOM 774 C C . ILE A 1 103 ? 18.177 -12.366 3.604 1.00 95.06 103 ILE A C 1
ATOM 776 O O . ILE A 1 103 ? 18.797 -13.0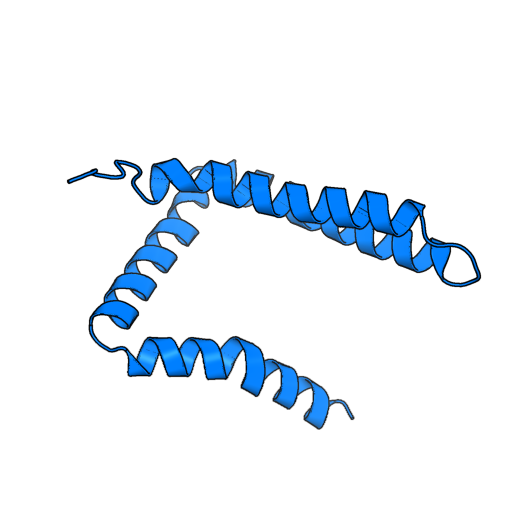67 2.813 1.00 95.06 103 ILE A O 1
ATOM 780 N N . PHE A 1 104 ? 18.405 -12.416 4.920 1.00 94.69 104 PHE A N 1
ATOM 781 C CA . PHE A 1 104 ? 19.487 -13.214 5.515 1.00 94.69 104 PHE A CA 1
ATOM 782 C C . PHE A 1 104 ? 19.309 -14.728 5.363 1.00 94.69 104 PHE A C 1
ATOM 784 O O . PHE A 1 104 ? 20.289 -15.455 5.450 1.00 94.69 104 PHE A O 1
ATOM 791 N N . THR A 1 105 ? 18.079 -15.210 5.177 1.00 94.06 105 THR A N 1
ATOM 792 C CA . THR A 1 105 ? 17.805 -16.642 4.951 1.00 94.06 105 THR A CA 1
ATOM 793 C C . THR A 1 105 ? 17.866 -17.046 3.480 1.00 94.06 105 THR A C 1
ATOM 795 O O . THR A 1 105 ? 17.973 -18.234 3.190 1.00 94.06 105 THR A O 1
ATOM 798 N N . THR A 1 106 ? 17.776 -16.081 2.562 1.00 89.56 106 THR A N 1
ATOM 799 C CA . THR A 1 106 ? 17.818 -16.315 1.107 1.00 89.56 106 THR A CA 1
ATOM 800 C C . THR A 1 106 ? 19.207 -16.044 0.508 1.00 89.56 106 THR A C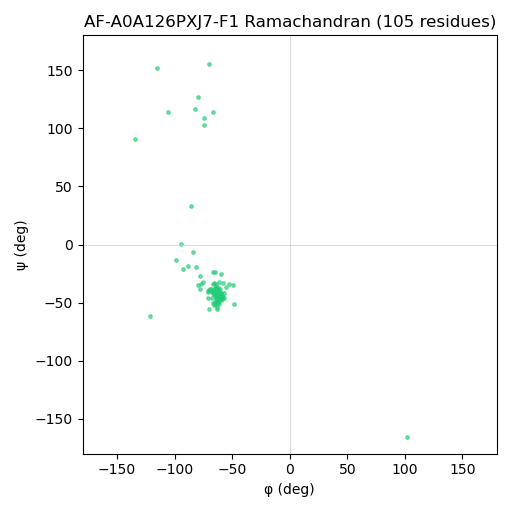 1
ATOM 802 O O . THR A 1 106 ? 19.456 -16.421 -0.636 1.00 89.56 106 THR A O 1
ATOM 805 N N . MET A 1 107 ? 20.098 -15.385 1.258 1.00 77.50 107 MET A N 1
ATOM 806 C CA . MET A 1 107 ? 21.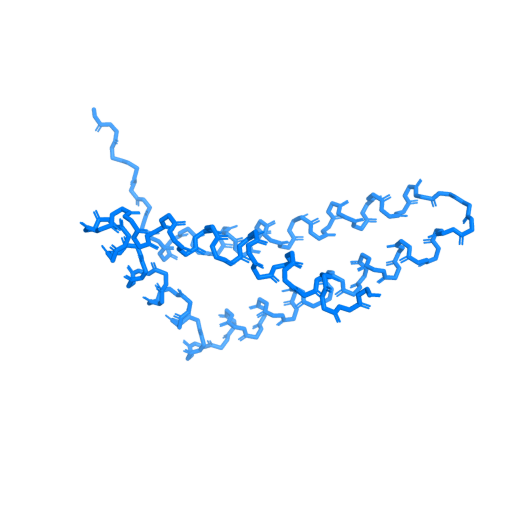523 -15.232 0.933 1.00 77.50 107 MET A CA 1
ATOM 807 C C . MET A 1 107 ? 22.338 -16.434 1.395 1.00 77.50 107 MET A C 1
ATOM 809 O O . MET A 1 107 ? 23.263 -16.809 0.643 1.00 77.50 107 MET A O 1
#

pLDDT: mean 91.64, std 11.05, range [38.69, 98.25]

Secondary structure (DSSP, 8-state):
-------HHHHHHHHHHHHHHHHHHHHHHHHT--STTHHHHHHHHHHHHHHHHHHHHHHHHSHHHHHHHHHHHHHHHHHHHH-HHHHHHHHHIIIIIHHHHHHHHH-

Sequence (107 aa):
MLRLFLKAKDIYPFTLGANIGTCITALIAALGVVGVNSGFALQIALVHLIYNVLGVTLIYGVPLLRNIPLNLSYQLSVIAAERKMYGAAYIGGLFFIMPLGIIFTTM

Radius of gyration: 18.16 Å; Cα contacts (8 Å, |Δi|>4): 46; chains: 1; bounding box: 41×41×46 Å

InterPro domains:
  IPR003841 Sodium-dependent phosphate transport protein [PTHR10010] (7-105)

Solvent-accessible surface area (backbone atoms only — not comparable to full-atom values): 5930 Å² tota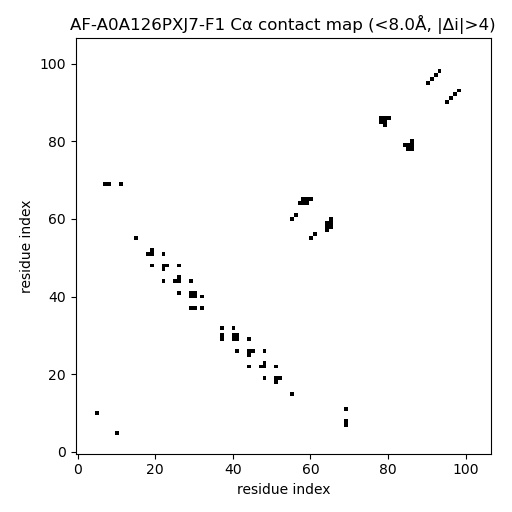l; per-residue (Å²): 135,87,77,82,87,69,52,72,79,69,45,44,66,57,55,54,49,50,55,46,49,54,26,51,52,41,36,56,54,19,73,71,46,77,68,95,57,21,66,58,39,40,51,53,22,49,52,49,33,52,51,48,50,52,49,46,52,51,36,60,65,36,73,78,48,41,50,50,63,55,53,53,51,50,56,51,50,52,52,27,68,78,35,56,64,59,42,50,48,49,50,48,40,62,72,44,50,47,56,51,50,54,50,69,73,73,106

Foldseek 3Di:
DDDPPADPLNCVVVVLVVQLVVLVVQCVVLCVDDDPCSVVSNVVSVCSNVVSVVVCCVQVVDPVNVCVVVVVVVVQVVVCVVPVVVVVCCCCCPVPVVVVVVVVVVD

Organism: Alteromonas macleodii (NCBI:txid28108)

Mean predicted aligned error: 5.56 Å